Protein AF-A0A1J3ELJ2-F1 (afdb_monomer_lite)

Organism: Noccaea caerulescens (NCBI:txid107243)

Foldseek 3Di:
DDPDDDPDPPQDLVNVLVVVVVQCDDPPDHGDDDDDDDPPPCSVVSVVVNVVCCCPPDPFHEDEAEDEQLDAPPALLSVLVSRCVSVVVDDDPPPPDPDDPDPDSPVVSVVSVVSSVVVCVPRHHYHYHYPPAPNNGHPCCCCPVSVPVVD

Sequence (151 aa):
MDKQAKKKDQITREEILKKIMESLGQDGVASRTVLVGEAGIGKTWLAKEVSKRVTQETSSFYNVLWLHLNNMIGDEKSLYESLASQLSLFPEYEEGEEHSEIVDSLESLKKIKDEIINFCNEKRNLLLVLDDEGSMTTETHVMKELKLQQF

InterPro domains:
  IPR002182 NB-ARC [PF00931] (14-132)
  IPR027417 P-loop containing nucleoside triphosphate hydrolase [G3DSA:3.40.50.300] (2-148)
  IPR027417 P-loop containing nucleoside triphosphate hydrolase [SSF52540] (8-134)

pLDDT: mean 76.19, std 15.47, range [37.03, 93.56]

Secondary structure (DSSP, 8-state):
------------HHHHHHHHHHHT-STTS---------TTSSHHHHHHHHHHHHHHT-SS--EEEEEETTS---SHHHHHHHHHHHTT-S----TT----TTS-HHHHHHHHHHHHHHHHHTT--EEEEEESTTSS--HHIIIIIS-GGG-

Structure (mmCIF, N/CA/C/O backbone):
data_AF-A0A1J3ELJ2-F1
#
_entry.id   AF-A0A1J3ELJ2-F1
#
loop_
_atom_site.group_PDB
_atom_site.id
_atom_site.type_symbol
_atom_site.label_atom_id
_atom_site.label_alt_id
_atom_site.label_comp_id
_atom_site.label_asym_id
_atom_site.label_entity_id
_atom_site.label_seq_id
_atom_site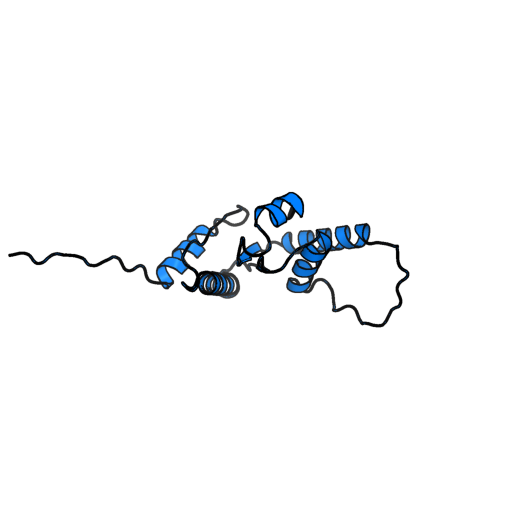.pdbx_PDB_ins_code
_atom_site.Cartn_x
_atom_site.Cartn_y
_atom_site.Cartn_z
_atom_site.occupancy
_atom_site.B_iso_or_equiv
_atom_site.auth_seq_id
_atom_site.auth_comp_id
_atom_site.auth_asym_id
_atom_site.auth_atom_id
_atom_site.pdbx_PDB_model_num
ATOM 1 N N . MET A 1 1 ? -42.983 -5.530 -36.100 1.00 39.97 1 MET A N 1
ATOM 2 C CA . MET A 1 1 ? -41.554 -5.513 -36.481 1.00 39.97 1 MET A CA 1
ATOM 3 C C . MET A 1 1 ? -40.785 -4.864 -35.349 1.00 39.97 1 MET A C 1
ATOM 5 O O . MET A 1 1 ? -40.734 -3.643 -35.254 1.00 39.97 1 MET A O 1
ATOM 9 N N . ASP A 1 2 ? -40.280 -5.706 -34.457 1.00 43.62 2 ASP A N 1
ATOM 10 C CA . ASP A 1 2 ? -39.504 -5.346 -33.279 1.00 43.62 2 ASP A CA 1
ATOM 11 C C . ASP A 1 2 ? -38.201 -4.631 -33.639 1.00 43.62 2 ASP A C 1
ATOM 13 O O . ASP A 1 2 ? -37.362 -5.152 -34.371 1.00 43.62 2 ASP A O 1
ATOM 17 N N . LYS A 1 3 ? -38.007 -3.445 -33.062 1.00 44.62 3 LYS A N 1
ATOM 18 C CA . LYS A 1 3 ? -36.683 -2.843 -32.881 1.00 44.62 3 LYS A CA 1
ATOM 19 C C . LYS A 1 3 ? -36.329 -2.877 -31.397 1.00 44.62 3 LYS A C 1
ATOM 21 O O . LYS A 1 3 ? -36.173 -1.844 -30.757 1.00 44.62 3 LYS A O 1
ATOM 26 N N . GLN A 1 4 ? -36.204 -4.081 -30.848 1.00 59.84 4 GLN A N 1
ATOM 27 C CA . GLN A 1 4 ? -35.369 -4.296 -29.671 1.00 59.84 4 GLN A CA 1
ATOM 28 C C . GLN A 1 4 ? -33.948 -4.592 -30.153 1.00 59.84 4 GLN A C 1
ATOM 30 O O . GLN A 1 4 ? -33.671 -5.681 -30.644 1.00 59.84 4 GLN A O 1
ATOM 35 N N . ALA A 1 5 ? -33.043 -3.619 -30.038 1.00 46.84 5 ALA A N 1
ATOM 36 C CA . ALA A 1 5 ? -31.610 -3.878 -30.134 1.00 46.84 5 ALA A CA 1
ATOM 37 C C . ALA A 1 5 ? -30.793 -2.810 -29.387 1.00 46.84 5 ALA A C 1
ATOM 39 O O . ALA A 1 5 ? -30.622 -1.691 -29.862 1.00 46.84 5 ALA A O 1
ATOM 40 N N . LYS A 1 6 ? -30.222 -3.255 -28.258 1.00 41.97 6 LYS A N 1
ATOM 41 C CA . LYS A 1 6 ? -28.998 -2.769 -27.593 1.00 41.97 6 LYS A CA 1
ATOM 42 C C . LYS A 1 6 ? -29.072 -1.436 -26.833 1.00 41.97 6 LYS A C 1
ATOM 44 O O . LYS A 1 6 ? -28.444 -0.453 -27.215 1.00 41.97 6 LYS A O 1
ATOM 49 N N . LYS A 1 7 ? -29.657 -1.471 -25.629 1.00 46.06 7 LYS A N 1
ATOM 50 C CA . LYS A 1 7 ? -29.048 -0.760 -24.492 1.00 46.06 7 LYS A CA 1
ATOM 51 C C . LYS A 1 7 ? -27.749 -1.509 -24.177 1.00 46.06 7 LYS A C 1
ATOM 53 O O . LYS A 1 7 ? -27.796 -2.633 -23.695 1.00 46.06 7 LYS A O 1
ATOM 58 N N . LYS A 1 8 ? -26.595 -0.954 -24.554 1.00 49.84 8 LYS A N 1
ATOM 59 C CA . LYS A 1 8 ? -25.331 -1.362 -23.930 1.00 49.84 8 LYS A CA 1
ATOM 60 C C . LYS A 1 8 ? -25.459 -0.957 -22.464 1.00 49.84 8 LYS A C 1
ATOM 62 O O . LYS A 1 8 ? -25.714 0.219 -22.218 1.00 49.84 8 LYS A O 1
ATOM 67 N N . ASP A 1 9 ? -25.330 -1.899 -21.537 1.00 51.41 9 ASP A N 1
ATOM 68 C CA . ASP A 1 9 ? -25.217 -1.601 -20.109 1.00 51.41 9 ASP A CA 1
ATOM 69 C C . ASP A 1 9 ? -23.966 -0.745 -19.901 1.00 51.41 9 ASP A C 1
ATOM 71 O O . ASP A 1 9 ? -22.839 -1.233 -19.817 1.00 51.41 9 ASP A O 1
ATOM 75 N N . GLN A 1 10 ? -24.155 0.568 -19.946 1.00 62.22 10 GLN A N 1
ATOM 76 C CA . GLN A 1 10 ? -23.098 1.532 -19.730 1.00 62.22 10 GLN A CA 1
ATOM 77 C C . GLN A 1 10 ? -22.972 1.681 -18.220 1.00 62.22 10 GLN A C 1
ATOM 79 O O . GLN A 1 10 ? -23.673 2.488 -17.618 1.00 62.22 10 GLN A O 1
ATOM 84 N N . ILE A 1 11 ? -22.123 0.846 -17.617 1.00 76.06 11 ILE A N 1
ATOM 85 C CA . ILE A 1 11 ? -21.790 0.964 -16.198 1.00 76.06 11 ILE A CA 1
ATOM 86 C C . ILE A 1 11 ? -21.234 2.373 -15.982 1.00 76.06 11 ILE A C 1
ATOM 88 O O . ILE A 1 11 ? -20.257 2.789 -16.613 1.00 76.06 11 ILE A O 1
ATOM 92 N N . THR A 1 12 ? -21.897 3.124 -15.119 1.00 86.31 12 THR A N 1
ATOM 93 C CA . THR A 1 12 ? -21.502 4.476 -14.743 1.00 86.31 12 THR A CA 1
ATOM 94 C C . THR A 1 12 ? -20.264 4.431 -13.852 1.00 86.31 12 THR A C 1
ATOM 96 O O . THR A 1 12 ? -20.001 3.448 -13.161 1.00 86.31 12 THR A O 1
ATOM 99 N N . ARG A 1 13 ? -19.482 5.516 -13.823 1.00 85.56 13 ARG A N 1
ATOM 100 C CA . ARG A 1 13 ? -18.308 5.605 -12.934 1.00 85.56 13 ARG A CA 1
ATOM 101 C C . ARG A 1 13 ? -18.679 5.412 -11.465 1.00 85.56 13 ARG A C 1
ATOM 103 O O . ARG A 1 13 ? -17.911 4.802 -10.734 1.00 85.56 13 ARG A O 1
ATOM 110 N N . GLU A 1 14 ? -19.860 5.876 -11.071 1.00 86.94 14 GLU A N 1
ATOM 111 C CA . GLU A 1 14 ? -20.369 5.719 -9.710 1.00 86.94 14 GLU A CA 1
ATOM 112 C C . GLU A 1 14 ? -20.622 4.252 -9.353 1.00 86.94 14 GLU A C 1
ATOM 114 O O . GLU A 1 14 ? -20.258 3.800 -8.274 1.00 86.94 14 GLU A O 1
ATOM 119 N N . GLU A 1 15 ? -21.165 3.467 -10.284 1.00 88.94 15 GLU A N 1
ATOM 120 C CA . GLU A 1 15 ? -21.341 2.028 -10.079 1.00 88.94 15 GLU A CA 1
ATOM 121 C C . GLU A 1 15 ? -20.000 1.293 -9.993 1.00 88.94 15 GLU A C 1
ATOM 123 O O . GLU A 1 15 ? -19.879 0.336 -9.230 1.00 88.94 15 GLU A O 1
ATOM 128 N N . ILE A 1 16 ? -18.981 1.732 -10.742 1.00 89.56 16 ILE A N 1
ATOM 129 C CA . ILE A 1 16 ? -17.623 1.178 -10.623 1.00 89.56 16 ILE A CA 1
ATOM 130 C C . ILE A 1 16 ? -17.042 1.509 -9.245 1.00 89.56 16 ILE A C 1
ATOM 132 O O . ILE A 1 16 ? -16.515 0.621 -8.582 1.00 89.56 16 ILE A O 1
ATOM 136 N N . LEU A 1 17 ? -17.169 2.761 -8.801 1.00 88.81 17 LEU A N 1
ATOM 137 C CA . LEU A 1 17 ? -16.713 3.201 -7.483 1.00 88.81 17 LEU A CA 1
ATOM 138 C C . LEU A 1 17 ? -17.374 2.391 -6.376 1.00 88.81 17 LEU A C 1
ATOM 140 O O . LEU A 1 17 ? -16.680 1.845 -5.525 1.00 88.81 17 LEU A O 1
ATOM 144 N N . LYS A 1 18 ? -18.696 2.228 -6.443 1.00 87.81 18 LYS A N 1
ATOM 145 C CA . LYS A 1 18 ? -19.448 1.416 -5.490 1.00 87.81 18 LYS A CA 1
ATOM 146 C C . LYS A 1 18 ? -18.949 -0.030 -5.449 1.00 87.81 18 LYS A C 1
ATOM 148 O O . LYS A 1 18 ? -18.714 -0.553 -4.368 1.00 87.81 18 LYS A O 1
ATOM 153 N N . LYS A 1 19 ? -18.721 -0.651 -6.610 1.00 89.12 19 LYS A N 1
ATOM 154 C CA . LYS A 1 19 ? -18.184 -2.019 -6.688 1.00 89.12 19 LYS A CA 1
ATOM 155 C C . LYS A 1 19 ? -16.796 -2.146 -6.066 1.00 89.12 19 LYS A C 1
ATOM 157 O O . LYS A 1 19 ? -16.525 -3.158 -5.433 1.00 89.12 19 LYS A O 1
ATOM 162 N N . ILE A 1 20 ? -15.932 -1.144 -6.244 1.00 89.44 20 ILE A N 1
ATOM 163 C CA . ILE A 1 20 ? -14.607 -1.137 -5.611 1.00 89.44 20 ILE A CA 1
ATOM 164 C C . ILE A 1 20 ? -14.748 -0.990 -4.097 1.00 89.44 20 ILE A C 1
ATOM 166 O O . ILE A 1 20 ? -14.120 -1.730 -3.355 1.00 89.44 20 ILE A O 1
ATOM 170 N N . MET A 1 21 ? -15.607 -0.084 -3.626 1.00 85.44 21 MET A N 1
ATOM 171 C CA . MET A 1 21 ? -15.861 0.083 -2.192 1.00 85.44 21 MET A CA 1
ATOM 172 C C . MET A 1 21 ? -16.395 -1.209 -1.557 1.00 85.44 21 MET A C 1
ATOM 174 O O . MET A 1 21 ? -15.953 -1.592 -0.480 1.00 85.44 21 MET A O 1
ATOM 178 N N . GLU A 1 22 ? -17.291 -1.920 -2.246 1.00 85.50 22 GLU A N 1
ATOM 179 C CA . GLU A 1 22 ? -17.793 -3.234 -1.823 1.00 85.50 22 GLU A CA 1
ATOM 180 C C . GLU A 1 22 ? -16.696 -4.319 -1.832 1.00 85.50 22 GLU A C 1
ATOM 182 O O . GLU A 1 22 ? -16.760 -5.257 -1.037 1.00 85.50 22 GLU A O 1
ATOM 187 N N . SER A 1 23 ? -15.677 -4.205 -2.694 1.00 85.31 23 SER A N 1
ATOM 188 C CA . SER A 1 23 ? -14.572 -5.170 -2.781 1.00 85.31 23 SER A CA 1
ATOM 189 C C . SER A 1 23 ? -13.425 -4.916 -1.803 1.00 85.31 23 SER A C 1
ATOM 191 O O . SER A 1 23 ? -12.576 -5.795 -1.660 1.00 85.31 23 SER A O 1
ATOM 193 N N . LEU A 1 24 ? -13.401 -3.772 -1.104 1.00 78.94 24 LEU A N 1
ATOM 194 C CA . LEU A 1 24 ? -12.399 -3.475 -0.069 1.00 78.94 24 LEU A CA 1
ATOM 195 C C . LEU A 1 24 ? -12.480 -4.424 1.144 1.00 78.94 24 LEU A C 1
ATOM 197 O O . LEU A 1 24 ? -11.522 -4.512 1.907 1.00 78.94 24 LEU A O 1
ATOM 201 N N . GLY A 1 25 ? -13.534 -5.237 1.247 1.00 69.88 25 GLY A N 1
ATOM 202 C CA . GLY A 1 25 ? -13.614 -6.353 2.190 1.00 69.88 25 GLY A CA 1
ATOM 203 C C . GLY A 1 25 ? -14.101 -5.954 3.583 1.00 69.88 25 GLY A C 1
ATOM 204 O O . GLY A 1 25 ? -14.547 -4.834 3.815 1.00 69.88 25 GLY A O 1
ATOM 205 N N . GLN A 1 26 ? -14.083 -6.924 4.499 1.00 70.75 26 GLN A N 1
ATOM 206 C CA . GLN A 1 26 ? -14.411 -6.714 5.912 1.00 70.75 26 GLN A CA 1
ATOM 207 C C . GLN A 1 26 ? -13.159 -6.286 6.684 1.00 70.75 26 GLN A C 1
ATOM 209 O O . GLN A 1 26 ? -12.054 -6.714 6.347 1.00 70.75 26 GLN A O 1
ATOM 214 N N . ASP A 1 27 ? -13.344 -5.502 7.748 1.00 71.38 27 ASP A N 1
ATOM 215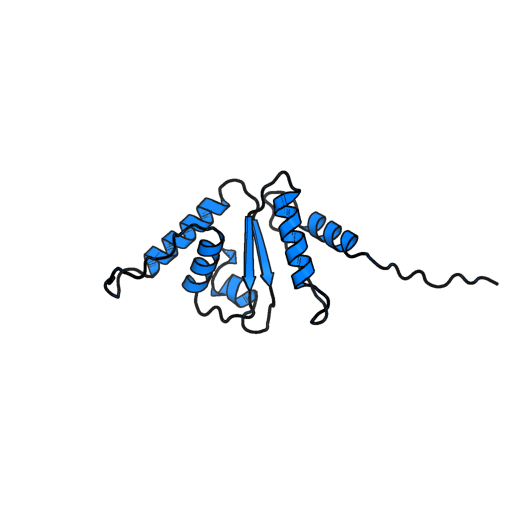 C CA . ASP A 1 27 ? -12.264 -5.077 8.644 1.00 71.38 27 ASP A CA 1
ATOM 216 C C . ASP A 1 27 ? -11.400 -6.271 9.090 1.00 71.38 27 ASP A C 1
ATOM 218 O O . ASP A 1 27 ? -11.909 -7.307 9.527 1.00 71.38 27 ASP A O 1
ATOM 222 N N . GLY A 1 28 ? -10.077 -6.124 8.975 1.00 69.88 28 GLY A N 1
ATOM 223 C CA . GLY A 1 28 ? -9.103 -7.154 9.352 1.00 69.88 28 GLY A CA 1
ATOM 224 C C . GLY A 1 28 ? -8.869 -8.265 8.319 1.00 69.88 28 GLY A C 1
ATOM 225 O O . GLY A 1 28 ? -8.034 -9.135 8.562 1.00 69.88 28 GLY A O 1
ATOM 226 N N . VAL A 1 29 ? -9.550 -8.248 7.166 1.00 78.75 29 VAL A N 1
ATOM 227 C CA . VAL A 1 29 ? -9.292 -9.181 6.058 1.00 78.75 29 VAL A CA 1
ATOM 228 C C . VAL A 1 29 ? -8.637 -8.440 4.898 1.00 78.75 29 VAL A C 1
ATOM 230 O O . VAL A 1 29 ? -9.225 -7.529 4.321 1.00 78.75 29 VAL A O 1
ATOM 233 N N . ALA A 1 30 ? -7.430 -8.862 4.516 1.00 79.88 30 ALA A N 1
ATOM 234 C CA . ALA A 1 30 ? -6.740 -8.295 3.363 1.00 79.88 30 ALA A CA 1
ATOM 235 C C . ALA A 1 30 ? -7.532 -8.556 2.070 1.00 79.88 30 ALA A C 1
ATOM 237 O O . ALA A 1 30 ? -7.860 -9.700 1.742 1.00 79.88 30 ALA A O 1
ATOM 238 N N . SER A 1 31 ? -7.808 -7.493 1.317 1.00 86.62 31 SER A N 1
ATOM 239 C CA . SER A 1 31 ? -8.452 -7.545 0.007 1.00 86.62 31 SER A CA 1
ATOM 240 C C . SER A 1 31 ? -7.536 -6.930 -1.053 1.00 86.62 31 SER A C 1
ATOM 242 O O . SER A 1 31 ? -6.712 -6.062 -0.767 1.00 86.62 31 SER A O 1
ATOM 244 N N . ARG A 1 32 ? -7.649 -7.400 -2.300 1.00 87.75 32 ARG A N 1
ATOM 245 C CA . ARG A 1 32 ? -6.869 -6.887 -3.436 1.00 87.75 32 ARG A CA 1
ATOM 246 C C . ARG A 1 32 ? -7.797 -6.604 -4.603 1.00 87.75 32 ARG A C 1
AT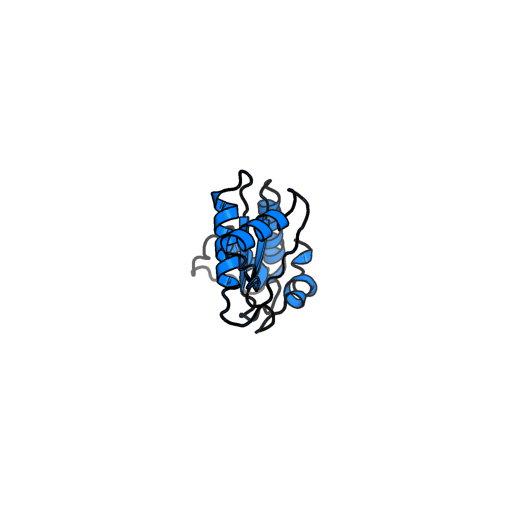OM 248 O O . ARG A 1 32 ? -8.517 -7.490 -5.057 1.00 87.75 32 ARG A O 1
ATOM 255 N N . THR A 1 33 ? -7.734 -5.379 -5.113 1.00 90.12 33 THR A N 1
ATOM 256 C CA . THR A 1 33 ? -8.474 -4.943 -6.302 1.00 90.12 33 THR A CA 1
ATOM 257 C C . THR A 1 33 ? -7.485 -4.437 -7.343 1.00 90.12 33 THR A C 1
ATOM 259 O O . THR A 1 33 ? -6.684 -3.556 -7.050 1.00 90.12 33 THR A O 1
ATOM 262 N N . VAL A 1 34 ? -7.539 -4.985 -8.560 1.00 90.00 34 VAL A N 1
ATOM 263 C CA . VAL A 1 34 ? -6.634 -4.610 -9.658 1.00 90.00 34 VAL A CA 1
ATOM 264 C C . VAL A 1 34 ? -7.416 -3.840 -10.718 1.00 90.00 34 VAL A C 1
ATOM 266 O O . VAL A 1 34 ? -8.408 -4.339 -11.253 1.00 90.00 34 VAL A O 1
ATOM 269 N N . LEU A 1 35 ? -6.964 -2.626 -11.040 1.00 90.50 35 LEU A N 1
ATOM 270 C CA . LEU A 1 35 ? -7.559 -1.792 -12.083 1.00 90.50 35 LEU A CA 1
ATOM 271 C C . LEU A 1 35 ? -6.807 -1.987 -13.404 1.00 90.50 35 LEU A C 1
ATOM 273 O O . LEU A 1 35 ? -5.673 -1.540 -13.550 1.00 90.50 35 LEU A O 1
ATOM 277 N N . VAL A 1 36 ? -7.457 -2.609 -14.391 1.00 89.38 36 VAL A N 1
ATOM 278 C CA . VAL A 1 36 ? -6.877 -2.872 -15.719 1.00 89.38 36 VAL A CA 1
ATOM 279 C C . VAL A 1 36 ? -7.631 -2.090 -16.791 1.00 89.38 36 VAL A C 1
ATOM 281 O O . VAL A 1 36 ? -8.857 -2.015 -16.781 1.00 89.38 36 VAL A O 1
ATOM 284 N N . GLY A 1 37 ? -6.897 -1.500 -17.730 1.00 88.38 37 GLY A N 1
ATOM 285 C CA . GLY A 1 37 ? -7.465 -0.748 -18.845 1.00 88.38 37 GLY A CA 1
ATOM 286 C C . GLY A 1 37 ? -6.410 0.057 -19.591 1.00 88.38 37 GLY A C 1
ATOM 287 O O . GLY A 1 37 ? -5.277 0.192 -19.124 1.00 88.38 37 GLY A O 1
ATOM 288 N N . GLU A 1 38 ? -6.791 0.621 -20.733 1.00 89.31 38 GLU A N 1
ATOM 289 C CA . GLU A 1 38 ? -5.899 1.417 -21.582 1.00 89.31 38 GLU A CA 1
ATOM 290 C C . GLU A 1 38 ? -5.290 2.621 -20.839 1.00 89.31 38 GLU A C 1
ATOM 292 O O . GLU A 1 38 ? -5.816 3.117 -19.830 1.00 89.31 38 GLU A O 1
ATOM 297 N N . ALA A 1 39 ? -4.138 3.090 -21.317 1.00 87.00 39 ALA A N 1
ATOM 298 C CA . ALA A 1 39 ? -3.540 4.328 -20.830 1.00 87.00 39 ALA A CA 1
ATOM 299 C C . ALA A 1 39 ? -4.524 5.498 -21.018 1.00 87.00 39 ALA A C 1
ATOM 301 O O . ALA A 1 39 ? -5.222 5.585 -22.023 1.00 87.00 39 ALA A O 1
ATOM 302 N N . GLY A 1 40 ? -4.629 6.381 -20.021 1.00 87.31 40 GLY A N 1
ATOM 303 C CA . GLY A 1 40 ? -5.527 7.541 -20.085 1.00 87.31 40 GLY A CA 1
ATOM 304 C C . GLY A 1 40 ? -7.016 7.270 -19.818 1.00 87.31 40 GLY A C 1
ATOM 305 O O . GLY A 1 40 ? -7.777 8.224 -19.703 1.00 87.31 40 GLY A O 1
ATOM 306 N N . ILE A 1 41 ? -7.452 6.017 -19.617 1.00 90.19 41 ILE A N 1
ATOM 307 C CA . ILE A 1 41 ? -8.878 5.701 -19.367 1.00 90.19 41 ILE A CA 1
ATOM 308 C C . ILE A 1 41 ? -9.403 6.197 -18.001 1.00 90.19 41 ILE A C 1
ATOM 310 O O . ILE A 1 41 ? -10.608 6.198 -17.753 1.00 90.19 41 ILE A O 1
ATOM 314 N N . GLY A 1 42 ? -8.501 6.634 -17.112 1.00 90.00 42 GLY A N 1
ATOM 315 C CA . GLY A 1 42 ? -8.840 7.196 -15.801 1.00 90.00 42 GLY A CA 1
ATOM 316 C C . GLY A 1 42 ? -8.655 6.253 -14.607 1.00 90.00 42 GLY A C 1
ATOM 317 O O . GLY A 1 42 ? -9.275 6.483 -13.575 1.00 90.00 42 GLY A O 1
ATOM 318 N N . LYS A 1 43 ? -7.801 5.223 -14.703 1.00 93.56 43 LYS A N 1
ATOM 319 C CA . LYS A 1 43 ? -7.513 4.281 -13.594 1.00 93.56 43 LYS A CA 1
ATOM 320 C C . LYS A 1 43 ? -7.011 4.993 -12.332 1.00 93.56 43 LYS A C 1
ATOM 322 O O . LYS A 1 43 ? -7.616 4.869 -11.275 1.00 93.56 43 LYS A O 1
ATOM 327 N N . THR A 1 44 ? -5.971 5.815 -12.471 1.00 92.44 44 THR A N 1
ATOM 328 C CA . THR A 1 44 ? -5.405 6.626 -11.382 1.00 92.44 44 THR A CA 1
ATOM 329 C C . THR A 1 44 ? -6.431 7.607 -10.811 1.00 92.44 44 THR A C 1
ATOM 331 O O . THR A 1 44 ? -6.495 7.813 -9.604 1.00 92.44 44 THR A O 1
ATOM 334 N N . TRP A 1 45 ? -7.281 8.193 -11.663 1.00 93.12 45 TRP A N 1
ATOM 335 C CA . TRP A 1 45 ? -8.370 9.065 -11.207 1.00 93.12 45 TRP A CA 1
ATOM 336 C C . TRP A 1 45 ? -9.386 8.297 -10.352 1.00 93.12 45 TRP A C 1
ATOM 338 O O . TRP A 1 45 ? -9.790 8.780 -9.300 1.00 93.12 45 TRP A O 1
ATOM 348 N N . LEU A 1 46 ? -9.748 7.082 -10.769 1.00 92.56 46 LEU A N 1
ATOM 349 C CA . LEU A 1 46 ? -10.667 6.217 -10.037 1.00 92.56 46 LEU A CA 1
ATOM 350 C C . LEU A 1 46 ? -10.096 5.812 -8.672 1.00 92.56 46 LEU A C 1
ATOM 352 O O . LEU A 1 46 ? -10.797 5.924 -7.673 1.00 92.56 46 LEU A O 1
ATOM 356 N N . ALA A 1 47 ? -8.819 5.420 -8.617 1.00 92.62 47 ALA A N 1
ATOM 357 C CA . ALA A 1 47 ? -8.134 5.108 -7.364 1.00 92.62 47 ALA A CA 1
ATOM 358 C C . ALA A 1 47 ? -8.109 6.314 -6.407 1.00 92.62 47 ALA A C 1
ATOM 360 O O . ALA A 1 47 ? -8.449 6.164 -5.237 1.00 92.62 47 ALA A O 1
ATOM 361 N N . LYS A 1 48 ? -7.829 7.529 -6.908 1.00 92.12 48 LYS A N 1
ATOM 362 C CA . LYS A 1 48 ? -7.900 8.768 -6.105 1.00 92.12 48 LYS A CA 1
ATOM 363 C C . LYS A 1 48 ? -9.287 8.999 -5.516 1.00 92.12 48 LYS A C 1
ATOM 365 O O . LYS A 1 48 ? -9.411 9.443 -4.379 1.00 92.12 48 LYS A O 1
ATOM 370 N N . GLU A 1 49 ? -10.329 8.728 -6.289 1.00 91.12 49 GLU A N 1
ATOM 371 C CA . GLU A 1 49 ? -11.699 8.954 -5.846 1.00 91.12 49 GLU A CA 1
ATOM 372 C C . GLU A 1 49 ? -12.155 7.912 -4.810 1.00 91.12 49 GLU A C 1
ATOM 374 O O . GLU A 1 49 ? -12.881 8.253 -3.878 1.00 91.12 49 GLU A O 1
ATOM 379 N N . VAL A 1 50 ? -11.668 6.670 -4.907 1.00 90.19 50 VAL A N 1
ATOM 380 C CA . VAL A 1 50 ? -11.825 5.653 -3.851 1.00 90.19 50 VAL A CA 1
ATOM 381 C C . VAL A 1 50 ? -11.118 6.100 -2.572 1.00 90.19 50 VAL A C 1
ATOM 383 O O . VAL A 1 50 ? -11.743 6.109 -1.515 1.00 90.19 50 VAL A O 1
ATOM 386 N N . SER A 1 51 ? -9.863 6.556 -2.661 1.00 89.38 51 SER A N 1
ATOM 387 C CA . SER A 1 51 ? -9.091 7.045 -1.508 1.00 89.38 51 SER A CA 1
ATOM 388 C C . SER A 1 51 ? -9.791 8.185 -0.757 1.00 89.38 51 SER A C 1
ATOM 390 O O . SER A 1 51 ? -9.784 8.221 0.473 1.00 89.38 51 SER A O 1
ATOM 392 N N . LYS A 1 52 ? -10.441 9.109 -1.475 1.00 88.06 52 LYS A N 1
ATOM 393 C CA . LYS A 1 52 ? -11.239 10.175 -0.846 1.00 88.06 52 LYS A CA 1
ATOM 394 C C . LYS A 1 52 ? -12.474 9.632 -0.133 1.00 88.06 52 LYS A C 1
ATOM 396 O O . LYS A 1 52 ? -12.765 10.051 0.979 1.00 88.06 52 LYS A O 1
ATOM 401 N N . ARG A 1 53 ? -13.198 8.691 -0.743 1.00 86.44 53 ARG A N 1
ATOM 402 C CA . ARG A 1 53 ? -14.407 8.130 -0.124 1.00 86.44 53 ARG A CA 1
ATOM 403 C C . ARG A 1 53 ? -14.099 7.338 1.139 1.00 86.44 53 ARG A C 1
ATOM 405 O O . ARG A 1 53 ? -14.762 7.548 2.146 1.00 86.44 53 ARG A O 1
ATOM 412 N N . VAL A 1 54 ? -13.060 6.501 1.138 1.00 83.19 54 VAL A N 1
ATOM 413 C CA . VAL A 1 54 ? -12.684 5.715 2.335 1.00 83.19 54 VAL A CA 1
ATOM 414 C C . VAL A 1 54 ? -12.164 6.579 3.491 1.00 83.19 54 VAL A C 1
ATOM 416 O O . VAL A 1 54 ? -12.180 6.158 4.645 1.00 83.19 54 VAL A O 1
ATOM 419 N N . THR A 1 55 ? -11.699 7.794 3.200 1.00 80.50 55 THR A N 1
ATOM 420 C CA . THR A 1 55 ? -11.260 8.750 4.228 1.00 80.50 55 THR A CA 1
ATOM 421 C C . THR A 1 55 ? -12.398 9.640 4.735 1.00 80.50 55 THR A C 1
ATOM 423 O O . THR A 1 55 ? -12.305 10.144 5.850 1.00 80.50 55 THR A O 1
ATOM 426 N N . GLN A 1 56 ? -13.471 9.829 3.954 1.00 77.00 56 GLN A N 1
ATOM 427 C CA . GLN A 1 56 ? -14.563 10.766 4.261 1.00 77.00 56 GLN A CA 1
ATOM 428 C C . GLN A 1 56 ? -15.887 10.100 4.673 1.00 77.00 56 GLN A C 1
ATOM 430 O O . GLN A 1 56 ? -16.614 10.667 5.484 1.00 77.00 56 GLN A O 1
ATOM 435 N N . GLU A 1 57 ? -16.234 8.941 4.104 1.00 65.88 57 GLU A N 1
ATOM 436 C CA . GLU A 1 57 ? -17.586 8.359 4.191 1.00 65.88 57 GLU A CA 1
ATOM 437 C C . GLU A 1 57 ? -17.688 7.165 5.154 1.00 65.88 57 GLU A C 1
ATOM 439 O O . GLU A 1 57 ? -18.767 6.887 5.678 1.00 65.88 57 GLU A O 1
ATOM 444 N N . THR A 1 58 ? -16.593 6.446 5.408 1.00 60.34 58 THR A N 1
ATOM 445 C CA . THR A 1 58 ? -16.607 5.253 6.266 1.00 60.34 58 THR A CA 1
ATOM 446 C C . THR A 1 58 ? -16.361 5.585 7.736 1.00 60.34 58 THR A C 1
ATOM 448 O O . THR A 1 58 ? -15.419 6.287 8.087 1.00 60.34 58 THR A O 1
ATOM 451 N N . SER A 1 59 ? -17.172 4.999 8.625 1.00 57.19 59 SER A N 1
ATOM 452 C CA . SER A 1 59 ? -16.984 5.031 10.088 1.00 57.19 59 SER A CA 1
ATOM 453 C C . SER A 1 59 ? -15.671 4.384 10.556 1.00 57.19 59 SER A C 1
ATOM 455 O O . SER A 1 59 ? -15.272 4.552 11.706 1.00 57.19 59 SER A O 1
ATOM 457 N N . SER A 1 60 ? -15.010 3.637 9.669 1.00 58.78 60 SER A N 1
ATOM 458 C CA . SER A 1 60 ? -13.633 3.174 9.791 1.00 58.78 60 SER A CA 1
ATOM 459 C C . SER A 1 60 ? -12.707 4.170 9.083 1.00 58.78 60 SER A C 1
ATOM 461 O O . SER A 1 60 ? -12.740 4.283 7.856 1.00 58.78 60 SER A O 1
ATOM 463 N N . PHE A 1 61 ? -11.881 4.889 9.842 1.00 68.94 61 PHE A N 1
ATOM 464 C CA . PHE A 1 61 ? -10.872 5.789 9.286 1.00 68.94 61 PHE A CA 1
ATOM 465 C C . PHE A 1 61 ? -9.799 4.962 8.572 1.00 68.94 61 PHE A C 1
ATOM 467 O O . PHE A 1 61 ? -8.978 4.323 9.233 1.00 68.94 61 PHE A O 1
ATOM 474 N N . TYR A 1 62 ? -9.823 4.945 7.236 1.00 78.00 62 TYR A N 1
ATOM 475 C CA . TYR A 1 62 ? -8.733 4.362 6.461 1.00 78.00 62 TYR A CA 1
ATOM 476 C C . TYR A 1 62 ? -7.543 5.319 6.445 1.00 78.00 62 TYR A C 1
ATOM 478 O O . TYR A 1 62 ? -7.686 6.484 6.075 1.00 78.00 62 TYR A O 1
ATOM 486 N N . ASN A 1 63 ? -6.359 4.815 6.776 1.00 82.25 63 ASN A N 1
ATOM 487 C CA . ASN A 1 63 ? -5.117 5.462 6.373 1.00 82.25 63 ASN A CA 1
ATOM 488 C C . ASN A 1 63 ? -4.833 5.063 4.921 1.00 82.25 63 ASN A C 1
ATOM 490 O O . ASN A 1 63 ? -4.928 3.887 4.571 1.00 82.25 63 ASN A O 1
ATOM 494 N N . VAL A 1 64 ? -4.515 6.031 4.065 1.00 86.25 64 VAL A N 1
ATOM 495 C CA . VAL A 1 64 ? -4.211 5.771 2.654 1.00 86.25 64 VAL A CA 1
ATOM 496 C C . VAL A 1 64 ? -2.718 5.960 2.434 1.00 86.25 64 VAL A C 1
ATOM 498 O O . VAL A 1 64 ? -2.201 7.048 2.666 1.00 86.25 64 VAL A O 1
ATOM 501 N N . LEU A 1 65 ? -2.051 4.913 1.955 1.00 88.62 65 LEU A N 1
ATOM 502 C CA . LEU A 1 65 ? -0.672 4.958 1.480 1.00 88.62 65 LEU A CA 1
ATOM 503 C C . LEU A 1 65 ? -0.671 4.841 -0.038 1.00 88.62 65 LEU A C 1
ATOM 505 O O . LEU A 1 65 ? -1.313 3.955 -0.603 1.00 88.62 65 LEU A O 1
ATOM 509 N N . TRP A 1 66 ? 0.056 5.728 -0.703 1.00 90.69 66 TRP A N 1
ATOM 510 C CA . TRP A 1 66 ? 0.131 5.783 -2.154 1.00 90.69 66 TRP A CA 1
ATOM 511 C C . TRP A 1 66 ? 1.572 5.611 -2.625 1.00 90.69 66 TRP A C 1
ATOM 513 O O . TRP A 1 66 ? 2.436 6.440 -2.349 1.00 90.69 66 TRP A O 1
ATOM 523 N N . LEU A 1 67 ? 1.836 4.551 -3.384 1.00 89.00 67 LEU A N 1
ATOM 524 C CA . LEU A 1 67 ? 3.137 4.281 -3.984 1.00 89.00 67 LEU A CA 1
ATOM 525 C C . LEU A 1 67 ? 3.064 4.457 -5.498 1.00 89.00 67 LEU A C 1
ATOM 527 O O . LEU A 1 67 ? 2.353 3.732 -6.192 1.00 89.00 67 LEU A O 1
ATOM 531 N N . HIS A 1 68 ? 3.833 5.415 -6.012 1.00 86.38 68 HIS A N 1
ATOM 532 C CA . HIS A 1 68 ? 4.007 5.619 -7.446 1.00 86.38 68 HIS A CA 1
ATOM 533 C C . HIS A 1 68 ? 5.133 4.722 -7.970 1.00 86.38 68 HIS A C 1
ATOM 535 O O . HIS A 1 68 ? 6.312 4.995 -7.745 1.00 86.38 68 HIS A O 1
ATOM 541 N N . LEU A 1 69 ? 4.777 3.672 -8.711 1.00 84.56 69 LEU A N 1
ATOM 542 C CA . LEU A 1 69 ? 5.721 2.709 -9.289 1.00 84.56 69 LEU A CA 1
ATOM 543 C C . LEU A 1 69 ? 6.382 3.202 -10.589 1.00 84.56 69 LEU A C 1
ATOM 545 O O . LEU A 1 69 ? 7.238 2.520 -11.154 1.00 84.56 69 LEU A O 1
ATOM 549 N N . ASN A 1 70 ? 6.036 4.413 -11.034 1.00 80.94 70 ASN A N 1
ATOM 550 C CA . ASN A 1 70 ? 6.732 5.110 -12.116 1.00 80.94 70 ASN A CA 1
ATOM 551 C C . ASN A 1 70 ? 8.116 5.642 -11.705 1.00 80.94 70 ASN A C 1
ATOM 553 O O . ASN A 1 70 ? 8.900 6.052 -12.552 1.00 80.94 70 ASN A O 1
ATOM 557 N N . ASN A 1 71 ? 8.434 5.641 -10.411 1.00 75.94 71 ASN A N 1
ATOM 558 C CA . ASN A 1 71 ? 9.766 5.981 -9.929 1.00 75.94 71 ASN A CA 1
ATOM 559 C C . ASN A 1 71 ? 10.551 4.696 -9.648 1.00 75.94 71 ASN A C 1
ATOM 561 O O . ASN A 1 71 ? 9.977 3.680 -9.249 1.00 75.94 71 ASN A O 1
ATOM 565 N N . MET A 1 72 ? 11.870 4.731 -9.848 1.00 75.62 72 MET A N 1
ATOM 566 C CA . MET A 1 72 ? 12.746 3.629 -9.450 1.00 75.62 72 MET A CA 1
ATOM 567 C C . MET A 1 72 ? 12.845 3.594 -7.921 1.00 75.62 72 MET A C 1
ATOM 569 O O . MET A 1 72 ? 13.410 4.504 -7.318 1.00 75.62 72 MET A O 1
ATOM 573 N N . ILE A 1 73 ? 12.308 2.544 -7.299 1.00 79.00 73 ILE A N 1
ATOM 574 C CA . ILE A 1 73 ? 12.457 2.298 -5.860 1.00 79.00 73 ILE A CA 1
ATOM 575 C C . ILE A 1 73 ? 13.632 1.331 -5.687 1.00 79.00 73 ILE A C 1
ATOM 577 O O . ILE A 1 73 ? 13.483 0.113 -5.803 1.00 79.00 73 ILE A O 1
ATOM 581 N N . GLY A 1 74 ? 14.826 1.907 -5.522 1.00 73.62 74 GLY A N 1
ATOM 582 C CA . GLY A 1 74 ? 16.093 1.173 -5.585 1.00 73.62 74 GLY A CA 1
ATOM 583 C C . GLY A 1 74 ? 16.369 0.282 -4.375 1.00 73.62 74 GLY A C 1
ATOM 584 O O . GLY A 1 74 ? 16.984 -0.772 -4.525 1.00 73.62 74 GLY A O 1
ATOM 585 N N . ASP A 1 75 ? 15.902 0.676 -3.193 1.00 83.19 75 ASP A N 1
ATOM 586 C CA . ASP A 1 75 ? 16.189 -0.019 -1.945 1.00 83.19 75 ASP A CA 1
ATOM 587 C C . ASP A 1 75 ? 15.026 0.062 -0.945 1.00 83.19 75 ASP A C 1
ATOM 589 O O . ASP A 1 75 ? 14.087 0.850 -1.078 1.00 83.19 75 ASP A O 1
ATOM 593 N N . GLU A 1 76 ? 15.102 -0.803 0.066 1.00 82.81 76 GLU A N 1
ATOM 594 C CA . GLU A 1 76 ? 14.082 -0.956 1.100 1.00 82.81 76 GLU A CA 1
ATOM 595 C C . GLU A 1 76 ? 13.938 0.316 1.948 1.00 82.81 76 GLU A C 1
ATOM 597 O O . GLU A 1 76 ? 12.826 0.698 2.301 1.00 82.81 76 GLU A O 1
ATOM 602 N N . LYS A 1 77 ? 15.035 1.020 2.234 1.00 83.38 77 LYS A N 1
ATOM 603 C CA . LYS A 1 77 ? 15.015 2.220 3.072 1.00 83.38 77 LYS A CA 1
ATOM 604 C C . LYS A 1 77 ? 14.257 3.358 2.395 1.00 83.38 77 LYS A C 1
ATOM 606 O O . LYS A 1 77 ? 13.324 3.880 2.998 1.00 83.38 77 LYS A O 1
ATOM 611 N N . SER A 1 78 ? 14.560 3.641 1.131 1.00 83.94 78 SER A N 1
ATOM 612 C CA . SER A 1 78 ? 13.861 4.662 0.340 1.00 83.94 78 SER A CA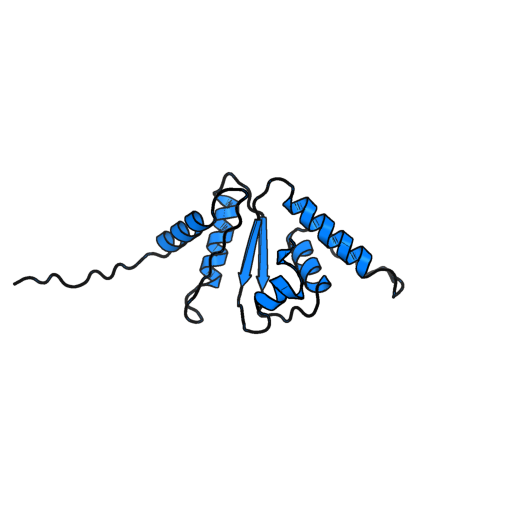 1
ATOM 613 C C . SER A 1 78 ? 12.342 4.420 0.272 1.00 83.94 78 SER A C 1
ATOM 615 O O . SER A 1 78 ? 11.547 5.360 0.332 1.00 83.94 78 SER A O 1
ATOM 617 N N . LEU A 1 79 ? 11.913 3.151 0.180 1.00 86.56 79 LEU A N 1
ATOM 618 C CA . LEU A 1 79 ? 10.495 2.778 0.222 1.00 86.56 79 LEU A CA 1
ATOM 619 C C . LEU A 1 79 ? 9.853 3.152 1.563 1.00 86.56 79 LEU A C 1
ATOM 621 O O . LEU A 1 79 ? 8.830 3.837 1.591 1.00 86.56 79 LEU A O 1
ATOM 625 N N . TYR A 1 80 ? 10.433 2.683 2.669 1.00 85.75 80 TYR A N 1
ATOM 626 C CA . TYR A 1 80 ? 9.859 2.883 3.999 1.00 85.75 80 TYR A CA 1
ATOM 627 C C . TYR A 1 80 ? 9.933 4.349 4.450 1.00 85.75 80 TYR A C 1
ATOM 629 O O . TYR A 1 80 ? 9.001 4.819 5.096 1.00 85.75 80 TYR A O 1
ATOM 637 N N . GLU A 1 81 ? 10.955 5.106 4.048 1.00 83.62 81 GLU A N 1
ATOM 638 C CA . GLU A 1 81 ? 11.016 6.560 4.253 1.00 83.62 81 GLU A CA 1
ATOM 639 C C . GLU A 1 81 ? 9.877 7.286 3.522 1.00 83.62 81 GLU A C 1
ATOM 641 O O . GLU A 1 81 ? 9.206 8.139 4.107 1.00 83.62 81 GLU A O 1
ATOM 646 N N . SER A 1 82 ? 9.589 6.902 2.272 1.00 84.88 82 SER A N 1
ATOM 647 C CA . SER A 1 82 ? 8.464 7.467 1.516 1.00 84.88 82 SER A CA 1
ATOM 648 C C . SER A 1 82 ? 7.116 7.182 2.185 1.00 84.88 82 SER A C 1
ATOM 650 O O . SER A 1 82 ? 6.261 8.068 2.254 1.00 84.88 82 SER A O 1
ATOM 652 N N . LEU A 1 83 ? 6.928 5.971 2.717 1.00 86.56 83 LEU A N 1
ATOM 653 C CA . LEU A 1 83 ? 5.719 5.612 3.461 1.00 86.56 83 LEU A CA 1
ATOM 654 C C . LEU A 1 83 ? 5.615 6.385 4.780 1.00 86.56 83 LEU A C 1
ATOM 656 O O . LEU A 1 83 ? 4.557 6.928 5.089 1.00 86.56 83 LEU A O 1
ATOM 660 N N . ALA A 1 84 ? 6.707 6.493 5.537 1.00 83.75 84 ALA A N 1
ATOM 661 C CA . ALA A 1 84 ? 6.712 7.209 6.807 1.00 83.75 84 ALA A CA 1
ATOM 662 C C . ALA A 1 84 ? 6.439 8.710 6.649 1.00 83.75 84 ALA A C 1
ATOM 664 O O . ALA A 1 84 ? 5.731 9.295 7.470 1.00 83.75 84 ALA A O 1
ATOM 665 N N . SER A 1 85 ? 6.945 9.320 5.572 1.00 83.19 85 SER A N 1
ATOM 666 C CA . SER A 1 85 ? 6.657 10.712 5.217 1.00 83.19 85 SER A CA 1
ATOM 667 C C . SER A 1 85 ? 5.161 10.935 4.966 1.00 83.19 85 SER A C 1
ATOM 669 O O . SER A 1 85 ? 4.583 11.884 5.494 1.00 83.19 85 SER A O 1
ATOM 671 N N . GLN A 1 86 ? 4.489 10.017 4.258 1.00 85.06 86 GLN A N 1
ATOM 672 C CA . GLN A 1 86 ? 3.035 10.093 4.043 1.00 85.06 86 GLN A CA 1
ATOM 673 C C . GLN A 1 86 ? 2.236 9.980 5.346 1.00 85.06 86 GLN A C 1
ATOM 675 O O . GLN A 1 86 ? 1.179 10.594 5.477 1.00 85.06 86 GLN A O 1
ATOM 680 N N . LEU A 1 87 ? 2.754 9.230 6.319 1.00 78.94 87 LEU A N 1
ATOM 681 C CA . LEU A 1 87 ? 2.161 9.096 7.649 1.00 78.94 87 LEU A CA 1
ATOM 682 C C . LEU A 1 87 ? 2.551 10.229 8.609 1.00 78.94 87 LEU A C 1
ATOM 684 O O . LEU A 1 87 ? 2.061 10.256 9.735 1.00 78.94 87 LEU A O 1
ATOM 688 N N . SER A 1 88 ? 3.405 11.165 8.175 1.00 76.44 88 SER A N 1
ATOM 689 C CA . SER A 1 88 ? 3.950 12.243 9.012 1.00 76.44 88 SER A CA 1
ATOM 690 C C . SER A 1 88 ? 4.640 11.734 10.289 1.00 76.44 88 SER A C 1
ATOM 692 O O . SER A 1 88 ? 4.588 12.392 11.325 1.00 76.44 88 SER A O 1
ATOM 694 N N . LEU A 1 89 ? 5.272 10.553 10.229 1.00 68.44 89 LEU A N 1
ATOM 695 C CA . LEU A 1 89 ? 5.944 9.937 11.385 1.00 68.44 89 LEU A CA 1
ATOM 696 C C . LEU A 1 89 ? 7.291 10.599 11.709 1.00 68.44 89 LEU A C 1
ATOM 698 O O . LEU A 1 89 ? 7.700 10.621 12.866 1.00 68.44 89 LEU A O 1
ATOM 702 N N . PHE A 1 90 ? 7.938 11.209 10.712 1.00 60.75 90 PHE A N 1
ATOM 703 C CA . PHE A 1 90 ? 9.177 11.964 10.892 1.00 60.75 90 PHE A CA 1
ATOM 704 C C . PHE A 1 90 ? 8.957 13.433 10.512 1.00 60.75 90 PHE A C 1
ATOM 706 O O . PHE A 1 90 ? 8.456 13.693 9.414 1.00 60.75 90 PHE A O 1
ATOM 713 N N . PRO A 1 91 ? 9.318 14.403 11.373 1.00 45.69 91 PRO A N 1
ATOM 714 C CA . PRO A 1 91 ? 9.469 15.783 10.934 1.00 45.69 91 PRO A CA 1
ATOM 715 C C . PRO A 1 91 ? 10.605 15.864 9.906 1.00 45.69 91 PRO A C 1
ATOM 717 O O . PRO A 1 91 ? 11.575 15.109 9.996 1.00 45.69 91 PRO A O 1
ATOM 720 N N . GLU A 1 92 ? 10.455 16.753 8.920 1.00 44.62 92 GLU A N 1
ATOM 721 C CA . GLU A 1 92 ? 11.492 17.066 7.933 1.00 44.62 92 GLU A CA 1
ATOM 722 C C . GLU A 1 92 ? 12.829 17.243 8.657 1.00 44.62 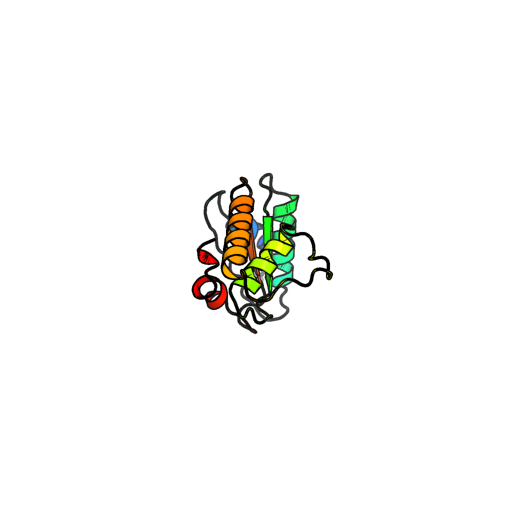92 GLU A C 1
ATOM 724 O O . GLU A 1 92 ? 12.932 18.038 9.593 1.00 44.62 92 GLU A O 1
ATOM 729 N N . TYR A 1 93 ? 13.824 16.442 8.268 1.00 45.88 93 TYR A N 1
ATOM 730 C CA . TYR A 1 93 ? 15.187 16.576 8.760 1.00 45.88 93 TYR A CA 1
ATOM 731 C C . TYR A 1 93 ? 15.608 18.039 8.574 1.00 45.88 93 TYR A C 1
ATOM 733 O O . TYR A 1 93 ? 15.678 18.511 7.440 1.00 45.88 93 TYR A O 1
ATOM 741 N N . GLU A 1 94 ? 15.860 18.766 9.668 1.00 37.03 94 GLU A N 1
ATOM 742 C CA . GLU A 1 94 ? 16.519 20.066 9.573 1.00 37.03 94 GLU A CA 1
ATOM 743 C C . GLU A 1 94 ? 17.882 19.832 8.903 1.00 37.03 94 GLU A C 1
ATOM 745 O O . GLU A 1 94 ? 18.747 19.140 9.445 1.00 37.03 94 GLU A O 1
ATOM 750 N N . GLU A 1 95 ? 18.055 20.365 7.689 1.00 39.41 95 GLU A N 1
ATOM 751 C CA . GLU A 1 95 ? 19.344 20.456 7.000 1.00 39.41 95 GLU A CA 1
ATOM 752 C C . GLU A 1 95 ? 20.298 21.295 7.864 1.00 39.41 95 GLU A C 1
ATOM 754 O O . GLU A 1 95 ? 20.382 22.515 7.723 1.00 39.41 95 GLU A O 1
ATOM 759 N N . GLY A 1 96 ? 20.990 20.667 8.814 1.00 41.44 96 GLY A N 1
ATOM 760 C CA . GLY A 1 96 ? 21.853 21.418 9.724 1.00 41.44 96 GLY A CA 1
ATOM 761 C C . GLY A 1 96 ? 22.787 20.619 10.621 1.00 41.44 96 GLY A C 1
ATOM 762 O O . GLY A 1 96 ? 23.750 21.199 11.117 1.00 41.44 96 GLY A O 1
ATOM 763 N N . GLU A 1 97 ? 22.582 19.317 10.816 1.00 38.91 97 GLU A N 1
ATOM 764 C CA . GLU A 1 97 ? 23.492 18.528 11.648 1.00 38.91 97 GLU A CA 1
ATOM 765 C C . GLU A 1 97 ? 24.379 17.620 10.788 1.00 38.91 97 GLU A C 1
ATOM 767 O O . GLU A 1 97 ? 23.918 16.648 10.188 1.00 38.91 97 GLU A O 1
ATOM 772 N N . GLU A 1 98 ? 25.673 17.961 10.735 1.00 46.72 98 GLU A N 1
ATOM 773 C CA . GLU A 1 98 ? 26.755 17.088 10.272 1.00 46.72 98 GLU A CA 1
ATOM 774 C C . GLU A 1 98 ? 26.752 15.798 11.105 1.00 46.72 98 GLU A C 1
ATOM 776 O O . GLU A 1 98 ? 27.401 15.702 12.148 1.00 46.72 98 GLU A O 1
ATOM 781 N N . HIS A 1 99 ? 25.999 14.791 10.665 1.00 42.44 99 HIS A N 1
ATOM 782 C CA . HIS A 1 99 ? 26.014 13.478 11.294 1.00 42.44 99 HIS A CA 1
ATOM 783 C C . HIS A 1 99 ? 27.060 12.599 10.632 1.00 42.44 99 HIS A C 1
ATOM 785 O O . HIS A 1 99 ? 27.030 12.339 9.430 1.00 42.44 99 HIS A O 1
ATOM 791 N N . SER A 1 100 ? 27.995 12.154 11.469 1.00 41.81 100 SER A N 1
ATOM 792 C CA . SER A 1 100 ? 29.044 11.198 11.160 1.00 41.81 100 SER A CA 1
ATOM 793 C C . SER A 1 100 ? 28.512 10.046 10.315 1.00 41.81 100 SER A C 1
ATOM 795 O O . SER A 1 100 ? 27.659 9.266 10.748 1.00 41.81 100 SER A O 1
ATOM 797 N N . GLU A 1 101 ? 29.059 9.931 9.115 1.00 49.47 101 GLU A N 1
ATOM 798 C CA . GLU A 1 101 ? 28.890 8.787 8.240 1.00 49.47 101 GLU A CA 1
ATOM 799 C C . GLU A 1 101 ? 29.155 7.489 9.038 1.00 49.47 101 GLU A C 1
ATOM 801 O O . GLU A 1 101 ? 30.185 7.368 9.700 1.00 49.47 101 GLU A O 1
ATOM 806 N N . ILE A 1 102 ? 28.246 6.504 8.927 1.00 44.09 102 ILE A N 1
ATOM 807 C CA . ILE A 1 102 ? 28.436 5.057 9.220 1.00 44.09 102 ILE A CA 1
ATOM 808 C C . ILE A 1 102 ? 27.773 4.484 10.504 1.00 44.09 102 ILE A C 1
ATOM 810 O O . ILE A 1 102 ? 27.778 3.270 10.696 1.00 44.09 102 ILE A O 1
ATOM 814 N N . VAL A 1 103 ? 27.043 5.262 11.306 1.00 42.25 103 VAL A N 1
ATOM 815 C CA . VAL A 1 103 ? 26.147 4.723 12.364 1.00 42.25 103 VAL A CA 1
ATOM 816 C C . VAL A 1 103 ? 24.7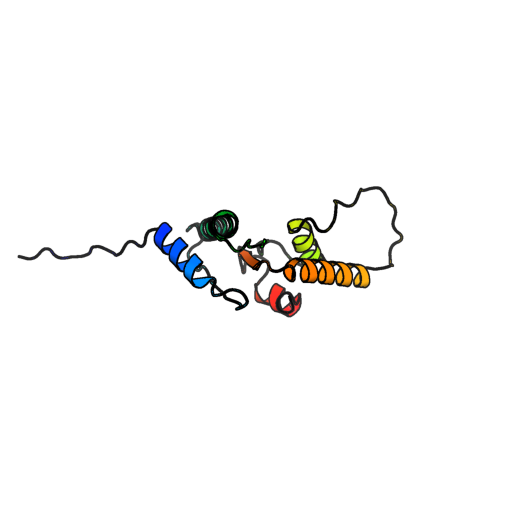87 5.416 12.178 1.00 42.25 103 VAL A C 1
ATOM 818 O O . VAL A 1 103 ? 24.672 6.584 12.490 1.00 42.25 103 VAL A O 1
ATOM 821 N N . ASP A 1 104 ? 23.716 4.886 11.581 1.00 52.69 104 ASP A N 1
ATOM 822 C CA . ASP A 1 104 ? 23.173 3.536 11.662 1.00 52.69 104 ASP A CA 1
ATOM 823 C C . ASP A 1 104 ? 22.025 3.349 10.631 1.00 52.69 104 ASP A C 1
ATOM 825 O O . ASP A 1 104 ? 20.871 3.719 10.866 1.00 52.69 104 ASP A O 1
ATOM 829 N N . SER A 1 105 ? 22.309 2.829 9.431 1.00 60.75 105 SER A N 1
ATOM 830 C CA . SER A 1 105 ? 21.282 2.698 8.369 1.00 60.75 105 SER A CA 1
ATOM 831 C C . SER A 1 105 ? 20.290 1.545 8.620 1.00 60.75 105 SER A C 1
ATOM 833 O O . SER A 1 105 ? 19.160 1.566 8.139 1.00 60.75 105 SER A O 1
ATOM 835 N N . LEU A 1 106 ? 20.699 0.525 9.384 1.00 61.16 106 LEU A N 1
ATOM 836 C CA . LEU A 1 106 ? 19.868 -0.644 9.695 1.00 61.16 106 LEU A CA 1
ATOM 837 C C . LEU A 1 106 ? 18.985 -0.410 10.922 1.00 61.16 106 LEU A C 1
ATOM 839 O O . LEU A 1 106 ? 17.830 -0.839 10.916 1.00 61.16 106 LEU A O 1
ATOM 843 N N . GLU A 1 107 ? 19.499 0.256 11.960 1.00 69.88 107 GLU A N 1
ATOM 844 C CA . GLU A 1 107 ? 18.707 0.595 13.146 1.00 69.88 107 GLU A CA 1
ATOM 845 C C . GLU A 1 107 ? 17.664 1.671 12.830 1.00 69.88 107 GLU A C 1
ATOM 847 O O . GLU A 1 107 ? 16.510 1.533 13.234 1.00 69.88 107 GLU A O 1
ATOM 852 N N . SER A 1 108 ? 18.012 2.660 11.995 1.00 75.19 108 SER A N 1
ATOM 853 C CA . SER A 1 108 ? 17.039 3.627 11.465 1.00 75.19 108 SER A CA 1
ATOM 854 C C . SER A 1 108 ? 15.941 2.951 10.639 1.00 75.19 108 SER A C 1
ATOM 856 O O . SER A 1 108 ? 14.766 3.210 10.880 1.00 75.19 108 SER A O 1
ATOM 858 N N . LEU A 1 109 ? 16.277 2.017 9.739 1.00 78.31 109 LEU A N 1
ATOM 859 C CA . LEU A 1 109 ? 15.271 1.279 8.962 1.00 78.31 109 LEU A CA 1
ATOM 860 C C . LEU A 1 109 ? 14.350 0.425 9.842 1.00 78.31 109 LEU A C 1
ATOM 862 O O . LEU A 1 109 ? 13.141 0.394 9.615 1.00 78.31 109 LEU A O 1
ATOM 866 N N . LYS A 1 110 ? 14.902 -0.281 10.837 1.00 81.69 110 LYS A N 1
ATOM 867 C CA . LYS A 1 110 ? 14.091 -1.042 11.800 1.00 81.69 110 LYS A CA 1
ATOM 868 C C . LYS A 1 110 ? 13.132 -0.126 12.549 1.00 81.69 110 LYS A C 1
ATOM 870 O O . LYS A 1 110 ? 11.947 -0.423 12.598 1.00 81.69 110 LYS A O 1
ATOM 875 N N . LYS A 1 111 ? 13.626 1.010 13.042 1.00 82.31 111 LYS A N 1
ATOM 876 C CA . LYS A 1 111 ? 12.810 2.002 13.740 1.00 82.31 111 LYS A CA 1
ATOM 877 C C . LYS A 1 111 ? 11.680 2.541 12.859 1.00 82.31 111 LYS A C 1
ATOM 879 O O . LYS A 1 111 ? 10.538 2.558 13.302 1.00 82.31 111 LYS A O 1
ATOM 884 N N . ILE A 1 112 ? 11.976 2.904 11.607 1.00 81.44 112 ILE A N 1
ATOM 885 C CA . ILE A 1 112 ? 10.964 3.355 10.638 1.00 81.44 112 ILE A CA 1
ATOM 886 C C . ILE A 1 112 ? 9.891 2.278 10.453 1.00 81.44 112 ILE A C 1
ATOM 888 O O . ILE A 1 112 ? 8.702 2.566 10.543 1.00 81.44 112 ILE A O 1
ATOM 892 N N . LYS A 1 113 ? 10.293 1.023 10.230 1.00 83.62 113 LYS A N 1
ATOM 893 C CA . LYS A 1 113 ? 9.347 -0.090 10.070 1.00 83.62 113 LYS A CA 1
ATOM 894 C C . LYS A 1 113 ? 8.470 -0.276 11.298 1.00 83.62 113 LYS A C 1
ATOM 896 O O . LYS A 1 113 ? 7.257 -0.372 11.148 1.00 83.62 113 LYS A O 1
ATOM 901 N N . ASP A 1 114 ? 9.071 -0.306 12.482 1.00 84.12 114 ASP A N 1
ATOM 902 C CA . ASP A 1 114 ? 8.350 -0.494 13.738 1.00 84.12 114 ASP A CA 1
ATOM 903 C C . ASP A 1 114 ? 7.347 0.644 13.977 1.00 84.12 114 ASP A C 1
ATOM 905 O O . ASP A 1 114 ? 6.224 0.387 14.401 1.00 84.12 114 ASP A O 1
ATOM 909 N N . GLU A 1 115 ? 7.698 1.893 13.656 1.00 82.12 115 GLU A N 1
ATOM 910 C CA . GLU A 1 115 ? 6.785 3.037 13.765 1.00 82.12 115 GLU A CA 1
ATOM 911 C C . GLU A 1 115 ? 5.612 2.952 12.783 1.00 82.12 115 GLU A C 1
ATOM 913 O O . GLU A 1 115 ? 4.468 3.151 13.195 1.00 82.12 115 GLU A O 1
ATOM 918 N N . ILE A 1 116 ? 5.856 2.595 11.517 1.00 81.50 116 ILE A N 1
ATOM 919 C CA . ILE A 1 116 ? 4.775 2.418 10.535 1.00 81.50 116 ILE A CA 1
ATOM 920 C C . ILE A 1 116 ? 3.880 1.234 10.957 1.00 81.50 116 ILE A C 1
ATOM 922 O O . ILE A 1 116 ? 2.657 1.362 10.934 1.00 81.50 116 ILE A O 1
ATOM 926 N N . ILE A 1 117 ? 4.455 0.115 11.425 1.00 81.56 117 ILE A N 1
ATOM 927 C CA . ILE A 1 117 ? 3.699 -1.042 11.941 1.00 81.56 117 ILE A CA 1
ATOM 928 C C . ILE A 1 117 ? 2.846 -0.629 13.145 1.00 81.56 117 ILE A C 1
ATOM 930 O O . ILE A 1 117 ? 1.658 -0.940 13.196 1.00 81.56 117 ILE A O 1
ATOM 934 N N . ASN A 1 118 ? 3.422 0.090 14.110 1.00 81.62 118 ASN A N 1
ATOM 935 C CA . ASN A 1 118 ? 2.701 0.565 15.289 1.00 81.62 118 ASN A CA 1
ATOM 936 C C . ASN A 1 118 ? 1.551 1.496 14.901 1.00 81.62 118 ASN A C 1
ATOM 938 O O . ASN A 1 118 ? 0.436 1.297 15.376 1.00 81.62 118 ASN A O 1
ATOM 942 N N . PHE A 1 119 ? 1.790 2.436 13.985 1.00 78.25 119 PHE A N 1
ATOM 943 C CA . PHE A 1 119 ? 0.759 3.325 13.456 1.00 78.25 119 PHE A CA 1
ATOM 944 C C . PHE A 1 119 ? -0.374 2.551 12.766 1.00 78.25 119 PHE A C 1
ATOM 946 O O . PHE A 1 119 ? -1.553 2.847 12.961 1.00 78.25 119 PHE A O 1
ATOM 953 N N . CYS A 1 120 ? -0.044 1.518 11.990 1.00 74.12 120 CYS A N 1
ATOM 954 C CA . CYS A 1 120 ? -1.038 0.667 11.336 1.00 74.12 120 CYS A CA 1
ATOM 955 C C . CYS A 1 120 ? -1.779 -0.259 12.315 1.00 74.12 120 CYS A C 1
ATOM 957 O O . CYS A 1 120 ? -2.943 -0.584 12.084 1.00 74.12 120 CYS A O 1
ATOM 959 N N . ASN A 1 121 ? -1.161 -0.620 13.441 1.00 74.06 121 ASN A N 1
ATOM 960 C CA . ASN A 1 121 ? -1.794 -1.392 14.511 1.00 74.06 121 ASN A CA 1
ATOM 961 C C . ASN A 1 121 ? -2.802 -0.576 15.342 1.00 74.06 121 ASN A C 1
ATOM 963 O O . ASN A 1 121 ? -3.621 -1.164 16.057 1.00 74.06 121 ASN A O 1
ATOM 967 N N . GLU A 1 122 ? -2.805 0.759 15.247 1.00 69.38 122 GLU A N 1
ATOM 968 C CA . GLU A 1 122 ? -3.781 1.632 15.913 1.00 69.38 122 GLU A CA 1
ATOM 969 C C . GLU A 1 122 ? -5.177 1.566 15.258 1.00 69.38 122 GLU A C 1
ATOM 971 O O . GLU A 1 122 ? -5.696 2.567 14.781 1.00 69.38 122 GLU A O 1
ATOM 976 N N . LYS A 1 123 ? -5.817 0.385 15.234 1.00 59.97 123 LYS A N 1
ATOM 977 C CA . LYS A 1 123 ? -7.237 0.133 14.872 1.00 59.97 123 LYS A CA 1
ATOM 978 C C . LYS A 1 123 ? -7.785 0.938 13.677 1.00 59.97 123 LYS A C 1
ATOM 980 O O . LYS A 1 123 ? -8.965 1.298 13.658 1.00 59.97 123 LYS A O 1
ATOM 985 N N . ARG A 1 124 ? -6.954 1.218 12.679 1.00 68.88 124 ARG A N 1
ATOM 986 C CA . ARG A 1 124 ? -7.340 1.907 11.447 1.00 68.88 124 ARG A CA 1
ATOM 987 C C . ARG A 1 124 ? -7.071 0.975 10.289 1.00 68.88 124 ARG A C 1
ATOM 989 O O . ARG A 1 124 ? -5.997 0.390 10.195 1.00 68.88 124 ARG A O 1
ATOM 996 N N . ASN A 1 125 ? -8.057 0.831 9.415 1.00 79.56 125 ASN A N 1
ATOM 997 C CA . ASN A 1 125 ? -7.855 0.070 8.195 1.00 79.56 125 ASN A CA 1
ATOM 998 C C . ASN A 1 125 ? -6.814 0.787 7.324 1.00 79.56 125 ASN A C 1
ATOM 1000 O O . ASN A 1 125 ? -6.706 2.014 7.344 1.00 79.56 125 ASN A O 1
ATOM 1004 N N . LEU A 1 126 ? -6.047 0.026 6.553 1.00 85.00 126 LEU A N 1
ATOM 1005 C CA . LEU A 1 126 ? -5.039 0.566 5.650 1.00 85.00 126 LEU A CA 1
ATOM 1006 C C . LEU A 1 126 ? -5.458 0.311 4.205 1.00 85.00 126 LEU A C 1
ATOM 1008 O O . LEU A 1 126 ? -5.785 -0.815 3.840 1.00 85.00 126 LEU A O 1
ATOM 1012 N N . LEU A 1 127 ? -5.417 1.352 3.378 1.00 88.12 127 LEU A N 1
ATOM 1013 C CA . LEU A 1 127 ? -5.525 1.236 1.929 1.00 88.12 127 LEU A CA 1
ATOM 1014 C C . LEU A 1 127 ? -4.161 1.539 1.309 1.00 88.12 127 LEU A C 1
ATOM 1016 O O . LEU A 1 127 ? -3.722 2.686 1.316 1.00 88.12 127 LEU A O 1
ATOM 1020 N N . LEU A 1 128 ? -3.521 0.520 0.739 1.00 90.06 128 LEU A N 1
ATOM 1021 C CA . LEU A 1 128 ? -2.296 0.670 -0.042 1.00 90.06 128 LEU A CA 1
ATOM 1022 C C . LEU A 1 128 ? -2.632 0.734 -1.536 1.00 90.06 128 LEU A C 1
ATOM 1024 O O . LEU A 1 128 ? -3.193 -0.209 -2.094 1.00 90.06 128 LEU A O 1
ATOM 1028 N N . VAL A 1 129 ? -2.265 1.833 -2.192 1.00 91.94 129 VAL A N 1
ATOM 1029 C CA . VAL A 1 129 ? -2.421 2.022 -3.638 1.00 91.94 129 VAL A CA 1
ATOM 1030 C C . VAL A 1 129 ? -1.065 1.891 -4.318 1.00 91.94 129 VAL A C 1
ATOM 1032 O O . VAL A 1 129 ? -0.155 2.668 -4.044 1.00 91.94 129 VAL A O 1
ATOM 1035 N N . LEU A 1 130 ? -0.949 0.929 -5.234 1.00 91.56 130 LEU A N 1
ATOM 1036 C CA . LEU A 1 130 ? 0.191 0.783 -6.138 1.00 91.56 130 LEU A CA 1
ATOM 1037 C C . LEU A 1 130 ? -0.197 1.355 -7.506 1.00 91.56 130 LEU A C 1
ATOM 1039 O O . LEU A 1 130 ? -0.987 0.753 -8.234 1.00 91.56 130 LEU A O 1
ATOM 1043 N N . ASP A 1 131 ? 0.303 2.542 -7.832 1.00 91.12 131 ASP A N 1
ATOM 1044 C CA . ASP A 1 131 ? -0.063 3.279 -9.045 1.00 91.12 131 ASP A CA 1
ATOM 1045 C C . ASP A 1 131 ? 1.032 3.178 -10.111 1.00 91.12 131 ASP A C 1
ATOM 1047 O O . ASP A 1 131 ? 2.220 3.226 -9.799 1.00 91.12 131 ASP A O 1
ATOM 1051 N N . ASP A 1 132 ? 0.612 3.086 -11.372 1.00 87.25 132 ASP A N 1
ATOM 1052 C CA . ASP A 1 132 ? 1.483 3.005 -12.555 1.00 87.25 132 ASP A CA 1
ATOM 1053 C C . ASP A 1 132 ? 2.474 1.820 -12.556 1.00 87.25 132 ASP A C 1
ATOM 1055 O O . ASP A 1 132 ? 3.672 1.956 -12.817 1.00 87.25 132 ASP A O 1
ATOM 1059 N N . GLU A 1 133 ? 1.959 0.629 -12.238 1.00 83.69 133 GLU A N 1
ATOM 1060 C CA . GLU A 1 133 ? 2.729 -0.617 -12.236 1.00 83.69 133 GLU A CA 1
ATOM 1061 C C . GLU A 1 133 ? 3.362 -0.929 -13.605 1.00 83.69 133 GLU A C 1
ATOM 1063 O O . GLU A 1 133 ? 2.692 -0.913 -14.640 1.00 83.69 133 GLU A O 1
ATOM 1068 N N . GLY A 1 134 ? 4.645 -1.311 -13.592 1.00 73.81 134 GLY A N 1
ATOM 1069 C CA . GLY A 1 134 ? 5.325 -1.906 -14.746 1.00 73.81 134 GLY A CA 1
ATOM 1070 C C . GLY A 1 134 ? 6.057 -0.915 -15.649 1.00 73.81 134 GLY A C 1
ATOM 1071 O O . GLY A 1 134 ? 6.676 -1.348 -16.618 1.00 73.81 134 GLY A O 1
ATOM 1072 N N . SER A 1 135 ? 6.023 0.384 -15.327 1.00 74.88 135 SER A N 1
ATOM 1073 C CA . SER A 1 135 ? 6.828 1.406 -16.011 1.00 74.88 135 SER A CA 1
ATOM 1074 C C . SER A 1 135 ? 8.301 1.341 -15.581 1.00 74.88 135 SER A C 1
ATOM 1076 O O . SER A 1 135 ? 9.170 1.039 -16.397 1.00 74.88 135 SER A O 1
ATOM 1078 N N . MET A 1 136 ? 8.580 1.562 -14.290 1.00 81.31 136 MET A N 1
ATOM 1079 C CA . MET A 1 136 ? 9.941 1.540 -13.725 1.00 81.31 136 MET A CA 1
ATOM 1080 C C . MET A 1 136 ? 10.095 0.502 -12.615 1.00 81.31 136 MET A C 1
ATOM 1082 O O . MET A 1 136 ? 11.121 -0.169 -12.526 1.00 81.31 136 MET A O 1
ATOM 1086 N N . THR A 1 137 ? 9.060 0.344 -11.792 1.00 82.50 137 THR A N 1
ATOM 1087 C CA . THR A 1 137 ? 9.004 -0.613 -10.687 1.00 82.50 137 THR A CA 1
ATOM 1088 C C . THR A 1 137 ? 7.771 -1.515 -10.845 1.00 82.50 137 THR A C 1
ATOM 1090 O O . THR A 1 137 ? 6.760 -1.127 -11.435 1.00 82.50 137 THR A O 1
ATOM 1093 N N . THR A 1 138 ? 7.839 -2.747 -10.338 1.00 86.94 138 THR A N 1
ATOM 1094 C CA . THR A 1 138 ? 6.726 -3.715 -10.376 1.00 86.94 138 THR A CA 1
ATOM 1095 C C . THR A 1 138 ? 6.155 -3.961 -8.981 1.00 86.94 138 THR A C 1
ATOM 1097 O O . THR A 1 138 ? 6.866 -3.800 -7.986 1.00 86.94 138 THR A O 1
ATOM 1100 N N . GLU A 1 139 ? 4.901 -4.421 -8.886 1.00 87.31 139 GLU A N 1
ATOM 1101 C CA . GLU A 1 139 ? 4.329 -4.878 -7.608 1.00 87.31 139 GLU A CA 1
ATOM 1102 C C . GLU A 1 139 ? 5.201 -5.976 -6.989 1.00 87.31 139 GLU A C 1
ATOM 1104 O O . GLU A 1 139 ? 5.447 -5.975 -5.786 1.00 87.31 139 GLU A O 1
ATOM 1109 N N . THR A 1 140 ? 5.722 -6.889 -7.817 1.00 87.44 140 THR A N 1
ATOM 1110 C CA . THR A 1 140 ? 6.569 -7.997 -7.352 1.00 87.44 140 THR A CA 1
ATOM 1111 C C . THR A 1 140 ? 7.839 -7.497 -6.670 1.00 87.44 140 THR A C 1
ATOM 1113 O O . THR A 1 140 ? 8.183 -8.012 -5.606 1.00 87.44 140 THR A O 1
ATOM 1116 N N . HIS A 1 141 ? 8.495 -6.486 -7.245 1.00 85.56 141 HIS A N 1
ATOM 1117 C CA . HIS A 1 141 ? 9.695 -5.877 -6.669 1.00 85.56 141 HIS A CA 1
ATOM 1118 C C . HIS A 1 141 ? 9.414 -5.325 -5.269 1.00 85.56 141 HIS A C 1
ATOM 1120 O O . HIS A 1 141 ? 10.043 -5.721 -4.291 1.00 85.56 141 HIS A O 1
ATOM 1126 N N . VAL A 1 142 ? 8.391 -4.479 -5.140 1.00 85.38 142 VAL A N 1
ATOM 1127 C CA . VAL A 1 142 ? 8.063 -3.823 -3.865 1.00 85.38 142 VAL A CA 1
ATOM 1128 C C . VAL A 1 142 ? 7.552 -4.823 -2.823 1.00 85.38 142 VAL A C 1
ATOM 1130 O O . VAL A 1 142 ? 7.970 -4.795 -1.667 1.00 85.38 142 VAL A O 1
ATOM 1133 N N . MET A 1 143 ? 6.677 -5.749 -3.220 1.00 87.50 143 MET A N 1
ATOM 1134 C CA . MET A 1 143 ? 6.070 -6.706 -2.293 1.00 87.50 143 MET A CA 1
ATOM 1135 C C . MET A 1 143 ? 7.058 -7.769 -1.813 1.00 87.50 143 MET A C 1
ATOM 1137 O O . MET A 1 143 ? 7.071 -8.092 -0.625 1.00 87.50 143 MET A O 1
ATOM 1141 N N . LYS A 1 144 ? 7.885 -8.322 -2.712 1.00 86.81 144 LYS A N 1
ATOM 1142 C CA . LYS A 1 144 ? 8.776 -9.449 -2.389 1.00 86.81 144 LYS A CA 1
ATOM 1143 C C . LYS A 1 144 ? 10.202 -9.015 -2.096 1.00 86.81 144 LYS A C 1
ATOM 1145 O O . LYS A 1 144 ? 10.743 -9.424 -1.072 1.00 86.81 144 LYS A O 1
ATOM 1150 N N . GLU A 1 145 ? 10.810 -8.226 -2.979 1.00 84.69 145 GLU A N 1
ATOM 1151 C CA . GLU A 1 145 ? 12.227 -7.855 -2.866 1.00 84.69 145 GLU A CA 1
ATOM 1152 C C . GLU A 1 145 ? 12.430 -6.807 -1.772 1.00 84.69 145 GLU A C 1
ATOM 1154 O O . GLU A 1 145 ? 13.308 -6.967 -0.925 1.00 84.69 145 GLU A O 1
ATOM 1159 N N . LEU A 1 146 ? 11.542 -5.809 -1.715 1.00 84.19 146 LEU A N 1
ATOM 1160 C CA . LEU A 1 146 ? 11.525 -4.784 -0.663 1.00 84.19 146 LEU A CA 1
ATOM 1161 C C . LEU A 1 146 ? 10.643 -5.158 0.539 1.00 84.19 146 LEU A C 1
ATOM 1163 O O . LEU A 1 146 ? 10.471 -4.358 1.451 1.00 84.19 146 LEU A O 1
ATOM 1167 N N . LYS A 1 147 ? 10.107 -6.387 0.546 1.00 83.38 147 LYS A N 1
ATOM 1168 C CA . LYS A 1 147 ? 9.403 -7.017 1.675 1.00 83.38 147 LYS A CA 1
ATOM 1169 C C . LYS A 1 147 ? 8.184 -6.254 2.195 1.00 83.38 147 LYS A C 1
ATOM 1171 O O . LYS A 1 147 ? 7.760 -6.508 3.322 1.00 83.38 147 LYS A O 1
ATOM 1176 N N . LEU A 1 148 ? 7.549 -5.417 1.372 1.00 84.00 148 LEU A N 1
ATOM 1177 C CA . LEU A 1 148 ? 6.340 -4.702 1.782 1.00 84.00 148 LEU A CA 1
ATOM 1178 C C . LEU A 1 148 ? 5.194 -5.654 2.161 1.00 84.00 148 LEU A C 1
ATOM 1180 O O . LEU A 1 148 ? 4.362 -5.296 2.972 1.00 84.00 148 LEU A O 1
ATOM 1184 N N . GLN A 1 149 ? 5.174 -6.891 1.658 1.00 80.94 149 GLN A N 1
ATOM 1185 C CA . GLN A 1 149 ? 4.176 -7.898 2.054 1.00 80.94 149 GLN A CA 1
ATOM 1186 C C . GLN A 1 149 ? 4.292 -8.379 3.516 1.00 80.94 149 GLN A C 1
ATOM 1188 O O . GLN A 1 149 ? 3.451 -9.149 3.970 1.00 80.94 149 GLN A O 1
ATOM 1193 N N . GLN A 1 150 ? 5.395 -8.056 4.204 1.00 74.38 150 GLN A N 1
ATOM 1194 C CA . GLN A 1 150 ? 5.590 -8.362 5.631 1.00 74.38 150 GLN A CA 1
ATOM 1195 C C . GLN A 1 150 ? 4.978 -7.289 6.538 1.00 74.38 150 GLN A C 1
ATOM 1197 O O . GLN A 1 150 ? 4.992 -7.447 7.758 1.00 74.38 150 GLN A O 1
ATOM 1202 N N . PHE A 1 151 ? 4.517 -6.206 5.919 1.00 64.12 151 PHE A N 1
ATOM 1203 C CA . PHE A 1 151 ? 3.743 -5.136 6.510 1.00 64.12 151 PHE A CA 1
ATOM 1204 C C . PHE A 1 151 ? 2.269 -5.550 6.601 1.00 64.12 151 PHE A C 1
ATOM 1206 O O . PHE A 1 151 ? 1.652 -5.279 7.652 1.00 64.12 151 PHE A O 1
#

Radius of gyration: 19.74 Å; chains: 1; bounding box: 71×31×52 Å